Protein AF-A0A359B022-F1 (afdb_monomer_lite)

Radius of gyration: 32.02 Å; chains: 1; bounding box: 89×59×36 Å

Sequence (80 aa):
MKTMKKNLLLLGIFLMTLTPFLTGCDKEEPLPEKKPVIELIERGELKGTLDENYTLSASTNYQLTGSFIVNEGATLTIPA

pLDDT: mean 79.96, std 19.15, range [45.06, 98.12]

Structure (mmCIF, N/CA/C/O backbone):
data_AF-A0A359B022-F1
#
_entry.id   AF-A0A359B022-F1
#
loop_
_atom_site.group_PDB
_atom_site.id
_atom_site.type_symbol
_atom_site.label_atom_id
_atom_site.label_alt_id
_atom_site.label_comp_id
_atom_site.label_asym_id
_atom_site.label_entity_id
_atom_site.label_seq_id
_atom_site.pdbx_PDB_ins_code
_atom_site.Cartn_x
_atom_site.Cartn_y
_atom_site.Cartn_z
_atom_site.occupancy
_atom_site.B_iso_or_equiv
_atom_site.auth_seq_id
_atom_site.auth_comp_id
_atom_site.auth_asym_id
_atom_site.auth_atom_id
_atom_site.pdbx_PDB_model_num
ATOM 1 N N . MET A 1 1 ? 78.862 47.559 -21.476 1.00 51.16 1 MET A N 1
ATOM 2 C CA . MET A 1 1 ? 77.873 48.338 -22.252 1.00 51.16 1 MET A CA 1
ATOM 3 C C . MET A 1 1 ? 76.955 47.383 -23.008 1.00 51.16 1 MET A C 1
ATOM 5 O O . MET A 1 1 ? 77.370 46.858 -24.028 1.00 51.16 1 MET A O 1
ATOM 9 N N . LYS A 1 2 ? 75.739 47.124 -22.508 1.00 54.31 2 LYS A N 1
ATOM 10 C CA . LYS A 1 2 ? 74.592 46.768 -23.357 1.00 54.31 2 LYS A CA 1
ATOM 11 C C . LYS A 1 2 ? 73.301 47.144 -22.633 1.00 54.31 2 LYS A C 1
ATOM 13 O O . LYS A 1 2 ? 72.979 46.641 -21.564 1.00 54.31 2 LYS A O 1
ATOM 18 N N . THR A 1 3 ? 72.674 48.148 -23.212 1.00 45.06 3 THR A N 1
ATOM 19 C CA . THR A 1 3 ? 71.364 48.731 -22.942 1.00 45.06 3 THR A CA 1
ATOM 20 C C . THR A 1 3 ? 70.293 47.718 -23.428 1.00 45.06 3 THR A C 1
ATOM 22 O O . THR A 1 3 ? 70.618 46.845 -24.225 1.00 45.06 3 THR A O 1
ATOM 25 N N . MET A 1 4 ? 69.024 47.655 -23.019 1.00 57.34 4 MET A N 1
ATOM 26 C CA . MET A 1 4 ? 68.079 48.602 -22.437 1.00 57.34 4 MET A CA 1
ATOM 27 C C . MET A 1 4 ? 67.043 47.811 -21.620 1.00 57.34 4 MET A C 1
ATOM 29 O O . MET A 1 4 ? 66.565 46.764 -22.054 1.00 57.34 4 MET A O 1
ATOM 33 N N . LYS A 1 5 ? 66.655 48.356 -20.467 1.00 60.66 5 LYS A N 1
ATOM 34 C CA . LYS A 1 5 ? 65.515 47.911 -19.664 1.00 60.66 5 LYS A CA 1
ATOM 35 C C . LYS A 1 5 ? 64.258 48.476 -20.327 1.00 60.66 5 LYS A C 1
ATOM 37 O O . LYS A 1 5 ? 64.043 49.684 -20.275 1.00 60.66 5 LYS A O 1
ATOM 42 N N . LYS A 1 6 ? 63.472 47.641 -21.005 1.00 61.72 6 LYS A N 1
ATOM 43 C CA . LYS A 1 6 ? 62.139 48.027 -21.476 1.00 61.72 6 LYS A CA 1
ATOM 44 C C . LYS A 1 6 ? 61.109 47.414 -20.544 1.00 61.72 6 LYS A C 1
ATOM 46 O O . LYS A 1 6 ? 60.945 46.200 -20.513 1.00 61.72 6 LYS A O 1
ATOM 51 N N . ASN A 1 7 ? 60.459 48.293 -19.787 1.00 58.94 7 ASN A N 1
ATOM 52 C CA . ASN A 1 7 ? 59.172 48.058 -19.157 1.00 58.94 7 ASN A CA 1
ATOM 53 C C . ASN A 1 7 ? 58.262 47.270 -20.107 1.00 58.94 7 ASN A C 1
ATOM 55 O O . ASN A 1 7 ? 57.815 47.807 -21.118 1.00 58.94 7 ASN A O 1
ATOM 59 N N . LEU A 1 8 ? 57.945 46.036 -19.734 1.00 52.22 8 LEU A N 1
ATOM 60 C CA . LEU A 1 8 ? 56.664 45.426 -20.066 1.00 52.22 8 LEU A CA 1
ATOM 61 C C . LEU A 1 8 ? 56.015 44.992 -18.752 1.00 52.22 8 LEU A C 1
ATOM 63 O O . LEU A 1 8 ? 55.865 43.822 -18.424 1.00 52.22 8 LEU A O 1
ATOM 67 N N . LEU A 1 9 ? 55.736 46.019 -17.955 1.00 55.97 9 LEU A N 1
ATOM 68 C CA . LEU A 1 9 ? 54.782 46.005 -16.864 1.00 55.97 9 LEU A CA 1
ATOM 69 C C . LEU A 1 9 ? 53.407 46.043 -17.538 1.00 55.97 9 LEU A C 1
ATOM 71 O O . LEU A 1 9 ? 53.143 47.021 -18.230 1.00 55.97 9 LEU A O 1
ATOM 75 N N . LEU A 1 10 ? 52.631 44.960 -17.391 1.00 58.03 10 LEU A N 1
ATOM 76 C CA . LEU A 1 10 ? 51.202 44.754 -17.710 1.00 58.03 10 LEU A CA 1
ATOM 77 C C . LEU A 1 10 ? 50.983 43.395 -18.399 1.00 58.03 10 LEU A C 1
ATOM 79 O O . LEU A 1 10 ? 50.810 43.327 -19.610 1.00 58.03 10 LEU A O 1
ATOM 83 N N . LEU A 1 11 ? 50.898 42.320 -17.615 1.00 59.12 11 LEU A N 1
ATOM 84 C CA . LEU A 1 11 ? 49.801 41.373 -17.808 1.00 59.12 11 LEU A CA 1
ATOM 85 C C . LEU A 1 11 ? 49.544 40.592 -16.518 1.00 59.12 11 LEU A C 1
ATOM 87 O O . LEU A 1 11 ? 50.342 39.761 -16.106 1.00 59.12 11 LEU A O 1
ATOM 91 N N . GLY A 1 12 ? 48.416 40.928 -15.894 1.00 58.53 12 GLY A N 1
ATOM 92 C CA . GLY A 1 12 ? 47.548 39.993 -15.189 1.00 58.53 12 GLY A CA 1
ATOM 93 C C . GLY A 1 12 ? 48.203 39.073 -14.172 1.00 58.53 12 GLY A C 1
ATOM 94 O O . GLY A 1 12 ? 48.486 37.916 -14.458 1.00 58.53 12 GLY A O 1
ATOM 95 N N . ILE A 1 13 ? 48.273 39.557 -12.936 1.00 60.75 13 ILE A N 1
ATOM 96 C CA . ILE A 1 13 ? 48.105 38.716 -11.754 1.00 60.75 13 ILE A CA 1
ATOM 97 C C . ILE A 1 13 ? 46.744 38.015 -11.906 1.00 60.75 13 ILE A C 1
ATOM 99 O O . ILE A 1 13 ? 45.708 38.560 -11.532 1.00 60.75 13 ILE A O 1
ATOM 103 N N . PHE A 1 14 ? 46.723 36.825 -12.507 1.00 60.81 14 PHE A N 1
ATOM 104 C CA . PHE A 1 14 ? 45.629 35.889 -12.299 1.00 60.81 14 PHE A CA 1
ATOM 105 C C . PHE A 1 14 ? 45.915 35.224 -10.958 1.00 60.81 14 PHE A C 1
ATOM 107 O O . PHE A 1 14 ? 46.617 34.218 -10.864 1.00 60.81 14 PHE A O 1
ATOM 114 N N . LEU A 1 15 ? 45.442 35.888 -9.902 1.00 57.06 15 LEU A N 1
ATOM 115 C CA . LEU A 1 15 ? 45.363 35.350 -8.554 1.00 57.06 15 LEU A CA 1
ATOM 116 C C . LEU A 1 15 ? 44.34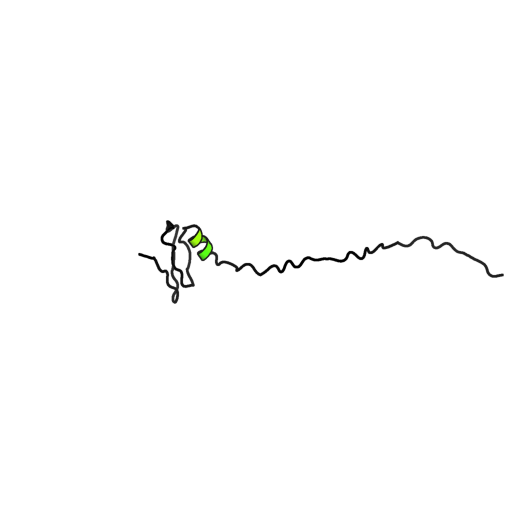4 34.198 -8.597 1.00 57.06 15 LEU A C 1
ATOM 118 O O . LEU A 1 15 ? 43.189 34.356 -8.213 1.00 57.06 15 LEU A O 1
ATOM 122 N N . MET A 1 16 ? 44.748 33.048 -9.141 1.00 61.00 16 MET A N 1
ATOM 123 C CA . MET A 1 16 ? 43.979 31.820 -8.998 1.00 61.00 16 MET A CA 1
ATOM 124 C C . MET A 1 16 ? 44.197 31.361 -7.566 1.00 61.00 16 MET A C 1
ATOM 126 O O . MET A 1 16 ? 45.180 30.701 -7.228 1.00 61.00 16 MET A O 1
ATOM 130 N N . THR A 1 17 ? 43.318 31.846 -6.698 1.00 55.50 17 THR A N 1
ATOM 131 C CA . THR A 1 17 ? 43.224 31.425 -5.315 1.00 55.50 17 THR A CA 1
ATOM 132 C C . THR A 1 17 ? 43.012 29.918 -5.304 1.00 55.50 17 THR A C 1
ATOM 134 O O . THR A 1 17 ? 41.981 29.398 -5.729 1.00 55.50 17 THR A O 1
ATOM 137 N N . LEU A 1 18 ? 44.033 29.207 -4.831 1.00 59.25 18 LEU A N 1
ATOM 138 C CA . LEU A 1 18 ? 43.949 27.805 -4.463 1.00 59.25 18 LEU A CA 1
ATOM 139 C C . LEU A 1 18 ? 43.051 27.736 -3.221 1.00 59.25 18 LEU A C 1
ATOM 141 O O . LEU A 1 18 ? 43.521 27.755 -2.086 1.00 59.25 18 LEU A O 1
ATOM 145 N N . THR A 1 19 ? 41.738 27.769 -3.432 1.00 60.03 19 THR A N 1
ATOM 146 C CA . THR A 1 19 ? 40.786 27.431 -2.381 1.00 60.03 19 THR A CA 1
ATOM 147 C C . THR A 1 19 ? 40.750 25.908 -2.301 1.00 60.03 19 THR A C 1
ATOM 149 O O . THR A 1 19 ? 40.436 25.248 -3.295 1.00 60.03 19 THR A O 1
ATOM 152 N N . PRO A 1 20 ? 41.122 25.307 -1.159 1.00 59.34 20 PRO A N 1
ATOM 153 C CA . PRO A 1 20 ? 40.810 23.915 -0.928 1.00 59.34 20 PRO A CA 1
ATOM 154 C C . PRO A 1 20 ? 39.289 23.843 -0.853 1.00 59.34 20 PRO A C 1
ATOM 156 O O . PRO A 1 20 ? 38.684 24.306 0.114 1.00 59.34 20 PRO A O 1
ATOM 159 N N . PHE A 1 21 ? 38.663 23.295 -1.892 1.00 55.56 21 PHE A N 1
ATOM 160 C CA . PHE A 1 21 ? 37.308 22.787 -1.782 1.00 55.56 21 PHE A CA 1
ATOM 161 C C . PHE A 1 21 ? 37.362 21.645 -0.766 1.00 55.56 21 PHE A C 1
ATOM 163 O O . PHE A 1 21 ? 37.513 20.476 -1.111 1.00 55.56 21 PHE A O 1
ATOM 170 N N . LEU A 1 22 ? 37.238 21.996 0.514 1.00 54.62 22 LEU A N 1
ATOM 171 C CA . LEU A 1 22 ? 36.595 21.149 1.502 1.00 54.62 22 LEU A CA 1
ATOM 172 C C . LEU A 1 22 ? 35.130 21.049 1.067 1.00 54.62 22 LEU A C 1
ATOM 174 O O . LEU A 1 22 ? 34.245 21.641 1.679 1.00 54.62 22 LEU A O 1
ATOM 178 N N . THR A 1 23 ? 34.875 20.348 -0.041 1.00 54.47 23 THR A N 1
ATOM 179 C CA . THR A 1 23 ? 33.568 19.749 -0.252 1.00 54.47 23 THR A CA 1
ATOM 180 C C . THR A 1 23 ? 33.455 18.742 0.872 1.00 54.47 23 THR A C 1
ATOM 182 O O . THR A 1 23 ? 34.058 17.666 0.853 1.00 54.47 23 THR A O 1
ATOM 185 N N . GLY A 1 24 ? 32.756 19.183 1.916 1.00 50.38 24 GLY A N 1
ATOM 186 C CA . GLY A 1 24 ? 32.199 18.311 2.918 1.00 50.38 24 GLY A CA 1
ATOM 187 C C . GLY A 1 24 ? 31.599 17.108 2.212 1.00 50.38 24 GLY A C 1
ATOM 188 O O . GLY A 1 24 ? 31.078 17.186 1.100 1.00 50.38 24 GLY A O 1
ATOM 189 N N . CYS A 1 25 ? 31.789 15.967 2.843 1.00 63.81 25 CYS A N 1
ATOM 190 C CA . CYS A 1 25 ? 31.132 14.737 2.492 1.00 63.81 25 CYS A CA 1
ATOM 191 C C . CYS A 1 25 ? 29.612 14.921 2.650 1.00 63.81 25 CYS A C 1
ATOM 193 O O . CYS A 1 25 ? 29.055 14.453 3.632 1.00 63.81 25 CYS A O 1
ATOM 195 N N . ASP A 1 26 ? 28.941 15.557 1.697 1.00 46.22 26 ASP A N 1
ATOM 196 C CA . ASP A 1 26 ? 27.539 15.272 1.430 1.00 46.22 26 ASP A CA 1
ATOM 197 C C . ASP A 1 26 ? 27.555 14.184 0.370 1.00 46.22 26 ASP A C 1
ATOM 199 O O . ASP A 1 26 ? 27.510 14.407 -0.839 1.00 46.22 26 ASP A O 1
ATOM 203 N N . LYS A 1 27 ? 27.728 12.952 0.860 1.00 52.53 27 LYS A N 1
ATOM 204 C CA . LYS A 1 27 ? 27.150 11.818 0.160 1.00 52.53 27 LYS A CA 1
ATOM 205 C C . LYS A 1 27 ? 25.664 12.153 0.123 1.00 52.53 27 LYS A C 1
ATOM 207 O O . LYS A 1 27 ? 24.987 11.953 1.124 1.00 52.53 27 LYS A O 1
ATOM 212 N N . GLU A 1 28 ? 25.190 12.736 -0.972 1.00 55.81 28 GLU A N 1
ATOM 213 C CA . GLU A 1 28 ? 23.773 12.701 -1.304 1.00 55.81 28 GLU A CA 1
ATOM 214 C C . GLU A 1 28 ? 23.455 11.216 -1.467 1.00 55.81 28 GLU A C 1
ATOM 216 O O . GLU A 1 28 ? 23.620 10.619 -2.531 1.00 55.81 28 GLU A O 1
ATOM 221 N N . GLU A 1 29 ? 23.155 10.572 -0.339 1.00 65.50 29 GLU A N 1
ATOM 222 C CA . GLU A 1 29 ? 22.599 9.238 -0.321 1.00 65.50 29 GLU A CA 1
ATOM 223 C C . GLU A 1 29 ? 21.339 9.330 -1.179 1.00 65.50 29 GLU A C 1
ATOM 225 O O . GLU A 1 29 ? 20.495 10.186 -0.894 1.00 65.50 29 GLU A O 1
ATOM 230 N N . PRO A 1 30 ? 21.230 8.544 -2.265 1.00 66.38 30 PRO A N 1
ATOM 231 C CA . PRO A 1 30 ? 20.072 8.610 -3.136 1.00 66.38 30 PRO A CA 1
ATOM 232 C C . PRO A 1 30 ? 18.833 8.404 -2.271 1.00 66.38 30 PRO A C 1
ATOM 234 O O . PRO A 1 30 ? 18.638 7.321 -1.713 1.00 66.38 30 PRO A O 1
ATOM 237 N N . LEU A 1 31 ? 18.035 9.461 -2.095 1.00 65.19 31 LEU A N 1
ATOM 238 C CA . LEU A 1 31 ? 16.775 9.349 -1.381 1.00 65.19 31 LEU A CA 1
ATOM 239 C C . LEU A 1 31 ? 15.945 8.319 -2.146 1.00 65.19 31 LEU A C 1
ATOM 241 O O . LEU A 1 31 ? 15.866 8.416 -3.374 1.00 65.19 31 LEU A O 1
ATOM 245 N N . PRO A 1 32 ? 15.373 7.311 -1.470 1.00 66.31 32 PRO A N 1
ATOM 246 C CA . PRO A 1 32 ? 14.578 6.308 -2.152 1.00 66.31 32 PRO A CA 1
ATOM 247 C C . PRO A 1 32 ? 13.448 7.024 -2.892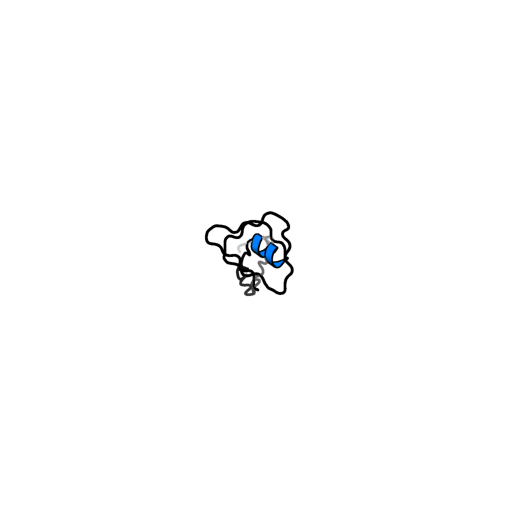 1.00 66.31 32 PRO A C 1
ATOM 249 O O . PRO A 1 32 ? 12.590 7.645 -2.266 1.00 66.31 32 PRO A O 1
ATOM 252 N N . GLU A 1 33 ? 13.485 6.976 -4.225 1.00 68.31 33 GLU A N 1
ATOM 253 C CA . GLU A 1 33 ? 12.436 7.525 -5.077 1.00 68.31 33 GLU A CA 1
ATOM 254 C C . GLU A 1 33 ? 11.152 6.764 -4.775 1.00 68.31 33 GLU A C 1
ATOM 256 O O . GLU A 1 33 ? 10.943 5.619 -5.188 1.00 68.31 33 GLU A O 1
ATOM 261 N N . LYS A 1 34 ? 10.300 7.380 -3.966 1.00 71.19 34 LYS A N 1
ATOM 262 C CA . LYS A 1 34 ? 9.060 6.763 -3.559 1.00 71.19 34 LYS A CA 1
ATOM 263 C C . LYS A 1 34 ? 8.081 6.825 -4.723 1.00 71.19 34 LYS A C 1
ATOM 265 O O . LYS A 1 34 ? 7.863 7.870 -5.328 1.00 71.19 34 LYS A O 1
ATOM 270 N N . LYS A 1 35 ? 7.496 5.677 -5.068 1.00 82.00 35 LYS A N 1
ATOM 271 C CA . LYS A 1 35 ? 6.552 5.591 -6.187 1.00 82.00 35 LYS A CA 1
ATOM 272 C C . LYS A 1 35 ? 5.346 6.511 -5.923 1.00 82.00 35 LYS A C 1
ATOM 274 O O . LYS A 1 35 ? 4.821 6.489 -4.805 1.00 82.00 35 LYS A O 1
ATOM 279 N N . PRO A 1 36 ? 4.824 7.224 -6.942 1.00 88.25 36 PRO A N 1
ATOM 280 C CA . PRO A 1 36 ? 3.739 8.197 -6.773 1.00 88.25 36 PRO A CA 1
ATOM 281 C C . PRO A 1 36 ? 2.502 7.653 -6.042 1.00 88.25 36 PRO A C 1
ATOM 283 O O . PRO A 1 36 ? 1.899 8.347 -5.232 1.00 88.25 36 PRO A O 1
ATOM 286 N N . VAL A 1 37 ? 2.131 6.388 -6.274 1.00 94.50 37 VAL A N 1
ATOM 287 C CA . VAL A 1 37 ? 0.987 5.749 -5.596 1.00 94.50 37 VAL A CA 1
ATOM 288 C C . VAL A 1 37 ? 1.226 5.544 -4.101 1.00 94.50 37 VAL A C 1
ATOM 290 O O . VAL A 1 37 ? 0.304 5.723 -3.310 1.00 94.50 37 VAL A O 1
ATOM 293 N N . ILE A 1 38 ? 2.451 5.233 -3.683 1.00 95.38 38 ILE A N 1
ATOM 294 C CA . ILE A 1 38 ? 2.771 5.005 -2.267 1.00 95.38 38 ILE A CA 1
ATOM 295 C C . ILE A 1 38 ? 2.735 6.327 -1.487 1.00 95.38 38 ILE A C 1
ATOM 297 O O . ILE A 1 38 ? 2.369 6.365 -0.314 1.00 95.38 38 ILE A O 1
ATOM 301 N N . GLU A 1 39 ? 3.062 7.443 -2.136 1.00 94.94 39 GLU A N 1
ATOM 302 C CA . GLU A 1 39 ? 2.870 8.779 -1.561 1.00 94.94 39 GLU A CA 1
ATOM 303 C C . GLU A 1 39 ? 1.401 9.125 -1.337 1.00 94.94 39 GLU A C 1
ATOM 305 O O . GLU A 1 39 ? 1.057 9.688 -0.297 1.00 94.94 39 GLU A O 1
ATOM 310 N N . LEU A 1 40 ? 0.522 8.747 -2.266 1.00 96.38 40 LEU A N 1
ATOM 311 C CA . LEU A 1 40 ? -0.918 8.937 -2.098 1.00 96.38 40 LEU A CA 1
ATOM 312 C C . LEU A 1 40 ? -1.464 8.084 -0.948 1.00 96.38 40 LEU A C 1
ATOM 314 O O . LEU A 1 40 ? -2.198 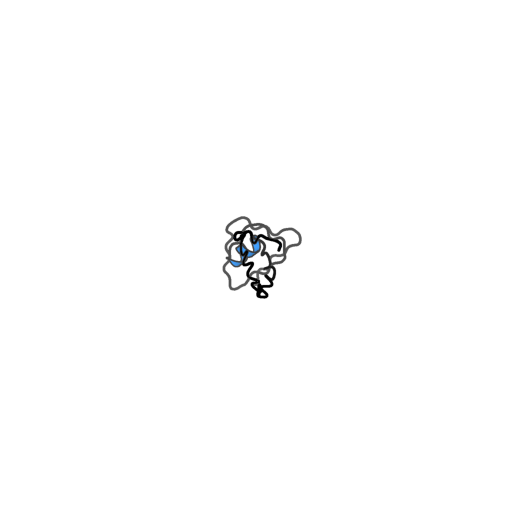8.608 -0.110 1.00 96.38 40 LEU A O 1
ATOM 318 N N . ILE A 1 41 ? -1.039 6.819 -0.845 1.00 96.75 41 ILE A N 1
ATOM 319 C CA . ILE A 1 41 ? -1.452 5.928 0.249 1.00 96.75 41 ILE A CA 1
ATOM 320 C C . ILE A 1 41 ? -1.042 6.508 1.608 1.00 96.75 41 ILE A C 1
ATOM 322 O O . ILE A 1 41 ? -1.867 6.564 2.515 1.00 96.75 41 ILE A O 1
ATOM 326 N N . GLU A 1 42 ? 0.184 7.016 1.755 1.00 94.75 42 GLU A N 1
ATOM 327 C CA . GLU A 1 42 ? 0.619 7.647 3.013 1.00 94.75 42 GLU A CA 1
ATOM 328 C C . GLU A 1 42 ? -0.159 8.918 3.369 1.00 94.75 42 GLU A C 1
ATOM 330 O O . GLU A 1 42 ? -0.290 9.254 4.546 1.00 94.75 42 GLU A O 1
ATOM 335 N N . ARG A 1 43 ? -0.728 9.602 2.373 1.00 95.62 43 ARG A N 1
ATOM 336 C CA . ARG A 1 43 ? -1.644 10.735 2.573 1.00 95.62 43 ARG A CA 1
ATOM 337 C C . ARG A 1 43 ? -3.090 10.305 2.849 1.00 95.62 43 ARG A C 1
ATOM 339 O O . ARG A 1 43 ? -3.951 11.168 3.000 1.00 95.62 43 ARG A O 1
ATOM 346 N N . GLY A 1 44 ? -3.366 9.003 2.911 1.00 96.75 44 GLY A N 1
ATOM 347 C CA . GLY A 1 44 ? -4.711 8.458 3.098 1.00 96.75 44 GLY A CA 1
ATOM 348 C C . GLY A 1 44 ? -5.562 8.476 1.825 1.00 96.75 44 GLY A C 1
ATOM 349 O O . GLY A 1 44 ? -6.774 8.289 1.897 1.00 96.75 44 GLY A O 1
ATOM 350 N N . GLU A 1 45 ? -4.966 8.701 0.655 1.00 97.94 45 GLU A N 1
ATOM 351 C CA . GLU A 1 45 ? -5.671 8.759 -0.625 1.00 97.94 45 GLU A CA 1
ATOM 352 C C . GLU A 1 45 ? -5.414 7.488 -1.440 1.00 97.94 45 GLU A C 1
ATOM 354 O O . GLU A 1 45 ? -4.309 7.236 -1.918 1.00 97.94 45 GLU A O 1
ATOM 359 N N . LEU A 1 46 ? -6.457 6.689 -1.650 1.00 97.94 46 LEU A N 1
ATOM 360 C CA . LEU A 1 46 ? -6.386 5.493 -2.485 1.00 97.94 46 LEU A CA 1
ATOM 361 C C . LEU A 1 46 ? -6.801 5.848 -3.915 1.00 97.94 46 LEU A C 1
ATOM 363 O O . LEU A 1 46 ? -7.989 5.911 -4.241 1.00 97.94 46 LEU A O 1
ATOM 367 N N . LYS A 1 47 ? -5.802 6.110 -4.762 1.00 98.06 47 LYS A N 1
ATOM 368 C CA . LYS A 1 47 ? -5.963 6.396 -6.194 1.00 98.06 47 LYS A CA 1
ATOM 369 C C . LYS A 1 47 ? -4.732 5.943 -6.987 1.00 98.06 47 LYS A C 1
ATOM 371 O O . LYS A 1 47 ? -3.608 6.180 -6.561 1.00 98.06 47 LYS A O 1
ATOM 376 N N . GLY A 1 48 ? -4.949 5.345 -8.157 1.00 96.88 48 GLY A N 1
ATOM 377 C CA . GLY A 1 48 ? -3.897 4.884 -9.071 1.00 96.88 48 GLY A CA 1
ATOM 378 C C . GLY A 1 48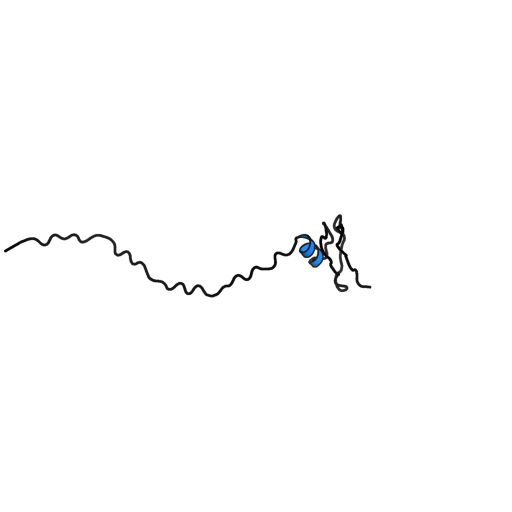 ? -3.762 3.362 -9.119 1.00 96.88 48 GLY A C 1
ATOM 379 O O . GLY A 1 48 ? -4.731 2.646 -8.877 1.00 96.88 48 GLY A O 1
ATOM 380 N N . THR A 1 49 ? -2.565 2.881 -9.451 1.00 97.69 49 THR A N 1
ATOM 381 C CA . THR A 1 49 ? -2.266 1.452 -9.612 1.00 97.69 49 THR A CA 1
ATOM 382 C C . THR A 1 49 ? -1.166 1.017 -8.648 1.00 97.69 49 THR A C 1
ATOM 384 O O . THR A 1 49 ? -0.087 1.602 -8.632 1.00 97.69 49 THR A O 1
ATOM 387 N N . LEU A 1 50 ? -1.444 0.006 -7.829 1.00 97.50 50 LEU A N 1
ATOM 388 C CA . LEU A 1 50 ? -0.503 -0.580 -6.886 1.00 97.50 50 LEU A CA 1
ATOM 389 C C . LEU A 1 50 ? 0.212 -1.771 -7.535 1.00 97.50 50 LEU A C 1
ATOM 391 O O . LEU A 1 50 ? -0.409 -2.801 -7.793 1.00 97.50 50 LEU A O 1
ATOM 395 N N . ASP A 1 51 ? 1.516 -1.619 -7.759 1.00 96.12 51 ASP A N 1
ATOM 396 C CA . ASP A 1 51 ? 2.387 -2.616 -8.402 1.00 96.12 51 ASP A CA 1
ATOM 397 C C . ASP A 1 51 ? 3.167 -3.496 -7.409 1.00 96.12 51 ASP A C 1
ATOM 399 O O . ASP A 1 51 ? 3.984 -4.320 -7.814 1.00 96.12 51 ASP A O 1
ATOM 403 N N . GLU A 1 52 ? 2.978 -3.303 -6.102 1.00 95.44 52 GLU A N 1
ATOM 404 C CA . GLU A 1 52 ? 3.729 -4.011 -5.062 1.00 95.44 52 GLU A CA 1
ATOM 405 C C . GLU A 1 52 ? 2.865 -4.364 -3.853 1.00 95.44 52 GLU A C 1
ATOM 407 O O . GLU A 1 52 ? 1.796 -3.797 -3.634 1.00 95.44 52 GLU A O 1
ATOM 412 N N . ASN A 1 53 ? 3.332 -5.322 -3.055 1.00 97.69 53 ASN A N 1
ATOM 413 C CA . ASN A 1 53 ? 2.640 -5.703 -1.832 1.00 97.69 53 ASN A CA 1
ATOM 414 C C . ASN A 1 53 ? 2.681 -4.554 -0.823 1.00 97.69 53 ASN A C 1
ATOM 416 O O . ASN A 1 53 ? 3.758 -4.060 -0.491 1.00 97.69 53 ASN A O 1
ATOM 420 N N . TYR A 1 54 ? 1.518 -4.171 -0.303 1.00 96.94 54 TYR A N 1
ATOM 421 C CA . TYR A 1 54 ? 1.392 -3.089 0.664 1.00 96.94 54 TYR A CA 1
ATOM 422 C C . TYR A 1 54 ? 0.403 -3.451 1.771 1.00 96.94 54 TYR A C 1
ATOM 424 O O . TYR A 1 54 ? -0.680 -3.973 1.507 1.00 96.94 54 TYR A O 1
ATOM 432 N N . THR A 1 55 ? 0.756 -3.134 3.016 1.00 97.56 55 THR A N 1
ATOM 433 C CA . THR A 1 55 ? -0.125 -3.289 4.179 1.00 97.56 55 THR A CA 1
ATOM 434 C C . THR A 1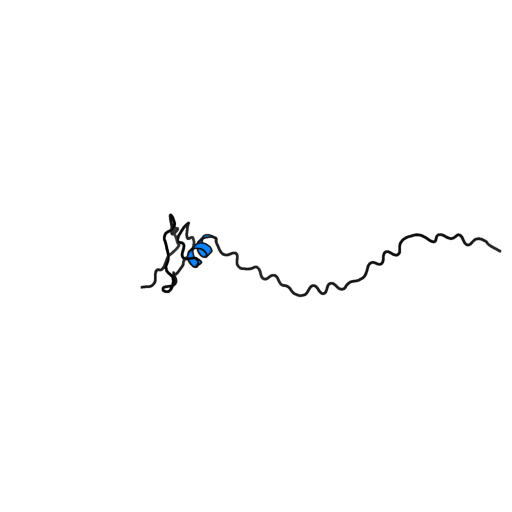 55 ? -0.529 -1.914 4.675 1.00 97.56 55 THR A C 1
ATOM 436 O O . THR A 1 55 ? 0.327 -1.114 5.049 1.00 97.56 55 THR A O 1
ATOM 439 N N . LEU A 1 56 ? -1.832 -1.636 4.687 1.00 97.44 56 LEU A N 1
ATOM 440 C CA . LEU A 1 56 ? -2.347 -0.379 5.220 1.00 97.44 56 LEU A CA 1
ATOM 441 C C . LEU A 1 56 ? -2.098 -0.294 6.731 1.00 97.44 56 LEU A C 1
ATOM 443 O O . LEU A 1 56 ? -2.217 -1.283 7.452 1.00 97.44 56 LEU A O 1
ATOM 447 N N . SER A 1 57 ? -1.803 0.906 7.225 1.00 96.62 57 SER A N 1
ATOM 448 C CA . SER A 1 57 ? -1.784 1.168 8.668 1.00 96.62 57 SER A CA 1
ATOM 449 C C . SER A 1 57 ? -3.205 1.222 9.237 1.00 96.62 57 SER A C 1
ATOM 451 O O . SER A 1 57 ? -4.005 2.039 8.785 1.00 96.62 57 SER A O 1
ATOM 453 N N . ALA A 1 58 ? -3.500 0.424 10.268 1.00 95.81 58 ALA A N 1
ATOM 454 C CA . ALA A 1 58 ? -4.808 0.388 10.939 1.00 95.81 58 ALA A CA 1
ATOM 455 C C . ALA A 1 58 ? -5.199 1.717 11.618 1.00 95.81 58 ALA A C 1
ATOM 457 O O . ALA A 1 58 ? -6.373 1.966 11.875 1.00 95.81 58 ALA A O 1
ATOM 458 N N . SER A 1 59 ? -4.222 2.578 11.920 1.00 94.88 59 SER A N 1
ATOM 459 C CA . SER A 1 59 ? -4.448 3.871 12.578 1.00 94.88 59 SER A CA 1
ATOM 460 C C . SER A 1 59 ? -4.830 4.998 11.614 1.00 94.88 59 SER A C 1
ATOM 462 O O . SER A 1 59 ? -5.064 6.122 12.056 1.00 94.88 59 SER A O 1
ATOM 464 N N . THR A 1 60 ? -4.842 4.733 10.308 1.00 95.19 60 THR A N 1
ATOM 465 C CA . THR A 1 60 ? -5.048 5.750 9.274 1.00 95.19 60 THR A CA 1
ATOM 466 C C . THR A 1 60 ? -6.428 5.594 8.649 1.00 95.19 60 THR A C 1
ATOM 468 O O . THR A 1 60 ? -6.852 4.493 8.304 1.00 95.19 60 THR A O 1
ATOM 471 N N . ASN A 1 61 ? -7.136 6.710 8.476 1.00 96.25 61 ASN A N 1
ATOM 472 C CA . ASN A 1 61 ? -8.356 6.740 7.680 1.00 96.25 61 ASN A CA 1
ATOM 473 C C . ASN A 1 61 ? -7.984 6.900 6.200 1.00 96.25 61 ASN A C 1
ATOM 475 O O . ASN A 1 61 ? -7.279 7.845 5.847 1.00 96.25 61 ASN A O 1
ATOM 479 N N . TYR A 1 62 ? -8.448 5.980 5.356 1.00 97.31 62 TYR A N 1
ATOM 480 C CA . TYR A 1 62 ? -8.186 6.007 3.921 1.00 97.31 62 TYR A CA 1
ATOM 481 C C . TYR A 1 62 ? -9.463 6.289 3.150 1.00 97.31 62 TYR A C 1
ATOM 483 O O . TYR A 1 62 ? -10.503 5.688 3.416 1.00 97.31 62 TYR A O 1
ATOM 491 N N . GLN A 1 63 ? -9.351 7.140 2.139 1.00 98.00 63 GLN A N 1
ATOM 492 C CA . GLN A 1 63 ? -10.447 7.515 1.265 1.00 98.00 63 GLN A CA 1
ATOM 493 C C . GLN A 1 63 ? -10.135 7.083 -0.167 1.00 98.00 63 GLN A C 1
ATOM 495 O O . GLN A 1 63 ? -9.081 7.406 -0.718 1.00 98.00 63 GLN A O 1
ATOM 500 N N . LEU A 1 64 ? -11.080 6.382 -0.795 1.00 97.69 64 LEU A N 1
ATOM 501 C CA . LEU A 1 64 ? -11.053 6.126 -2.234 1.00 97.69 64 LEU A CA 1
ATOM 502 C C . LEU A 1 64 ? -11.374 7.430 -2.970 1.00 97.69 64 LEU A C 1
ATOM 504 O O . LEU A 1 64 ? -12.536 7.796 -3.140 1.00 97.69 64 LEU A O 1
ATOM 508 N N . THR A 1 65 ? -10.333 8.151 -3.383 1.00 97.75 65 THR A N 1
ATOM 509 C CA . THR A 1 65 ? -10.452 9.429 -4.108 1.00 97.75 65 THR A CA 1
ATOM 510 C C . THR A 1 65 ? -10.500 9.244 -5.628 1.00 97.75 65 THR A C 1
ATOM 512 O O . THR A 1 65 ? -10.660 10.209 -6.378 1.00 97.75 65 THR A O 1
ATOM 515 N N . GLY A 1 66 ? -10.379 8.003 -6.100 1.00 96.56 66 GLY A N 1
ATOM 516 C CA . GLY A 1 66 ? -10.535 7.609 -7.494 1.00 96.56 66 GLY A CA 1
ATOM 517 C C . GLY A 1 66 ? -10.433 6.095 -7.656 1.00 96.56 66 GLY A C 1
ATOM 518 O O . GLY A 1 66 ? -10.500 5.349 -6.682 1.00 96.56 66 GLY A O 1
ATOM 519 N N . SER A 1 67 ? -10.252 5.636 -8.895 1.00 97.69 67 SER A N 1
ATOM 520 C CA . SER A 1 67 ? -9.940 4.230 -9.158 1.00 97.69 67 SER A CA 1
ATOM 521 C C . SER A 1 67 ? -8.627 3.849 -8.478 1.00 97.69 67 SER A C 1
ATOM 523 O O . SER A 1 67 ? -7.611 4.511 -8.693 1.00 97.69 67 SER A O 1
ATOM 525 N N . PHE A 1 68 ? -8.660 2.782 -7.682 1.00 97.81 68 PHE A N 1
ATOM 526 C CA . PHE A 1 68 ? -7.487 2.164 -7.079 1.00 97.81 68 PHE A CA 1
ATOM 527 C C . PHE A 1 68 ? -7.411 0.711 -7.548 1.00 97.81 68 PHE A C 1
ATOM 529 O O . PHE A 1 68 ? -8.290 -0.091 -7.235 1.00 97.81 68 PHE A O 1
ATOM 536 N N . ILE A 1 69 ? -6.410 0.401 -8.367 1.00 98.00 69 ILE A N 1
ATOM 537 C CA . ILE A 1 69 ? -6.243 -0.895 -9.028 1.00 98.00 69 ILE A CA 1
ATOM 538 C C . ILE A 1 69 ? -5.071 -1.607 -8.366 1.00 98.00 69 ILE A C 1
ATOM 540 O O . ILE A 1 69 ? -3.982 -1.050 -8.283 1.00 98.00 69 ILE A O 1
ATOM 544 N N . VAL A 1 70 ? -5.277 -2.838 -7.911 1.00 97.44 70 VAL A N 1
ATOM 545 C CA . VAL A 1 70 ? -4.181 -3.706 -7.465 1.00 97.44 70 VAL A CA 1
ATOM 546 C C . VAL A 1 70 ? -3.778 -4.564 -8.657 1.00 97.44 70 VAL A C 1
ATOM 548 O O . VAL A 1 70 ? -4.607 -5.320 -9.166 1.00 97.44 70 VAL A O 1
ATOM 551 N N . ASN A 1 71 ? -2.549 -4.391 -9.143 1.00 97.25 71 ASN A N 1
ATOM 552 C CA . ASN A 1 71 ? -2.067 -5.124 -10.310 1.00 97.25 71 ASN A CA 1
ATOM 553 C C . ASN A 1 71 ? -1.833 -6.605 -9.992 1.00 97.25 71 ASN A C 1
ATOM 555 O O . ASN A 1 71 ? -1.692 -7.011 -8.837 1.00 97.25 71 ASN A O 1
ATOM 559 N N . GLU A 1 72 ? -1.787 -7.423 -11.042 1.00 97.50 72 GLU A N 1
ATOM 560 C CA . GLU A 1 72 ? -1.457 -8.839 -10.910 1.00 97.50 72 GLU A CA 1
ATOM 561 C C . GLU A 1 72 ? -0.092 -9.015 -10.226 1.00 97.50 72 GLU A C 1
ATOM 563 O O . GLU A 1 72 ? 0.885 -8.352 -10.571 1.00 97.50 72 GLU A O 1
ATOM 568 N N . GLY A 1 73 ? -0.033 -9.903 -9.230 1.00 95.62 73 GLY A N 1
ATOM 569 C CA . GLY A 1 73 ? 1.171 -10.143 -8.431 1.00 95.62 73 GLY A CA 1
ATOM 570 C C . GLY A 1 73 ? 1.358 -9.198 -7.238 1.00 95.62 73 GLY A C 1
ATOM 571 O O . GLY A 1 73 ? 2.227 -9.467 -6.408 1.00 95.62 73 GLY A O 1
ATOM 572 N N . ALA A 1 74 ? 0.534 -8.154 -7.101 1.00 97.44 74 ALA A N 1
ATOM 573 C CA . ALA A 1 74 ? 0.496 -7.296 -5.920 1.00 97.44 74 ALA A CA 1
ATOM 574 C C . ALA A 1 74 ? -0.627 -7.706 -4.952 1.00 97.44 74 ALA A C 1
ATOM 576 O O . ALA A 1 74 ? -1.650 -8.272 -5.337 1.00 97.44 74 ALA A O 1
ATOM 577 N N . THR A 1 75 ? -0.441 -7.400 -3.669 1.00 97.94 75 THR A N 1
ATOM 578 C CA . THR A 1 75 ? -1.412 -7.649 -2.597 1.00 97.94 75 THR A CA 1
ATOM 579 C C . THR A 1 75 ? -1.586 -6.394 -1.756 1.00 97.94 75 THR A C 1
ATOM 581 O O . THR A 1 75 ? -0.617 -5.876 -1.204 1.00 97.94 75 THR A O 1
ATOM 584 N N . LEU A 1 76 ? -2.831 -5.945 -1.598 1.00 97.31 76 LEU A N 1
ATOM 585 C CA . LEU A 1 76 ? -3.196 -4.943 -0.602 1.00 97.31 76 LEU A CA 1
ATOM 586 C C . LEU A 1 76 ? -3.728 -5.649 0.649 1.00 97.31 76 LEU A C 1
ATOM 588 O O . LEU A 1 76 ? -4.802 -6.248 0.612 1.00 97.31 76 LEU A O 1
ATOM 592 N N . THR A 1 77 ? -3.000 -5.559 1.758 1.00 98.12 77 THR A N 1
ATOM 593 C CA . THR A 1 77 ? -3.440 -6.095 3.052 1.00 98.12 77 THR A CA 1
ATOM 594 C C . THR A 1 77 ? -4.129 -5.003 3.861 1.00 98.12 77 THR A C 1
ATOM 596 O O . THR A 1 77 ? -3.538 -3.958 4.141 1.00 98.12 77 THR A O 1
ATOM 599 N N . ILE A 1 78 ? -5.367 -5.268 4.275 1.00 96.44 78 ILE A N 1
ATOM 600 C CA . ILE A 1 78 ? -6.128 -4.420 5.194 1.00 96.44 78 ILE A CA 1
ATOM 601 C C . ILE A 1 78 ? -6.145 -5.136 6.552 1.00 96.44 78 ILE A C 1
ATOM 603 O O . ILE A 1 78 ? -6.738 -6.214 6.638 1.00 96.44 78 ILE A O 1
ATOM 607 N N . PRO A 1 79 ? -5.464 -4.614 7.587 1.00 93.75 79 PRO A N 1
ATOM 608 C CA . PRO A 1 79 ? -5.492 -5.226 8.913 1.00 93.75 79 PRO A CA 1
ATOM 609 C C . PRO A 1 79 ? -6.908 -5.178 9.506 1.00 93.75 79 PRO A C 1
ATOM 611 O O . PRO A 1 79 ? -7.636 -4.208 9.293 1.00 93.75 79 PRO A O 1
ATOM 614 N N . ALA A 1 80 ? -7.279 -6.254 10.207 1.00 82.94 80 ALA A N 1
ATOM 615 C CA . ALA A 1 80 ? -8.565 -6.411 10.890 1.00 82.94 80 ALA A CA 1
ATOM 616 C C . ALA A 1 80 ? -8.637 -5.623 12.204 1.00 82.94 80 ALA A C 1
ATO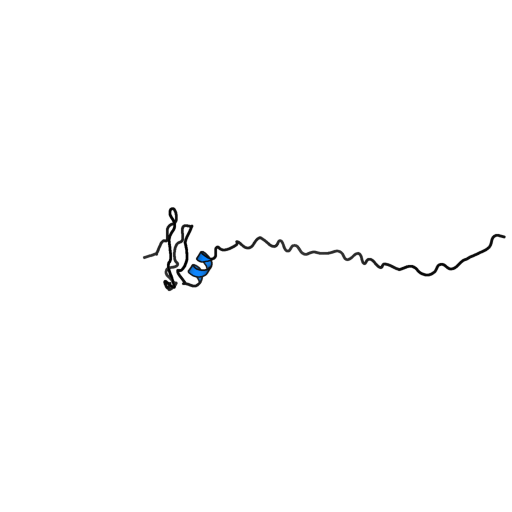M 618 O O . ALA A 1 80 ? -7.572 -5.441 12.841 1.00 82.94 80 ALA A O 1
#

Secondary structure (DSSP, 8-state):
----------S------------------------HHHHHHHTTEEEEEE-S-EE--TTS--EEEEEEEE-TT--EE---

Foldseek 3Di:
DDDDDDDPPDDDPPCPPPDPPPPDPPPVPPDPPDDPQVVCLVVLEQDDEAAAEDERDPVDHHDDPDDHHYDPPYDYHYDD